Protein AF-A0A6S7JAY4-F1 (afdb_monomer)

Mean predicted aligned error: 12.78 Å

Structure (mmCIF, N/CA/C/O backbone):
data_AF-A0A6S7JAY4-F1
#
_entry.id   AF-A0A6S7JAY4-F1
#
loop_
_atom_site.group_PDB
_atom_site.id
_atom_site.type_symbol
_atom_site.label_atom_id
_atom_site.label_alt_id
_atom_site.label_comp_id
_atom_site.label_asym_id
_atom_site.label_entity_id
_atom_site.label_seq_id
_atom_site.pdbx_PDB_ins_code
_atom_site.Cartn_x
_atom_site.Cartn_y
_atom_site.Cartn_z
_atom_site.occupancy
_atom_site.B_iso_or_equiv
_atom_site.auth_seq_id
_atom_site.auth_comp_id
_atom_site.auth_asym_id
_atom_site.auth_atom_id
_atom_site.pdbx_PDB_model_num
ATOM 1 N N . MET A 1 1 ? -3.668 -7.800 -0.497 1.00 64.31 1 MET A N 1
ATOM 2 C CA . MET A 1 1 ? -3.493 -7.118 -1.807 1.00 64.31 1 MET A CA 1
ATOM 3 C C . MET A 1 1 ? -4.126 -7.987 -2.891 1.00 64.31 1 MET A C 1
ATOM 5 O O . MET A 1 1 ? -3.793 -9.166 -2.931 1.00 64.31 1 MET A O 1
ATOM 9 N N . THR A 1 2 ? -5.056 -7.467 -3.703 1.00 84.62 2 THR A N 1
ATOM 10 C CA . THR A 1 2 ? -5.791 -8.275 -4.702 1.00 84.62 2 THR A CA 1
ATOM 11 C C . THR A 1 2 ? -4.862 -8.791 -5.807 1.00 84.62 2 THR A C 1
ATOM 13 O O . THR A 1 2 ? -3.879 -8.128 -6.149 1.00 84.62 2 THR A O 1
ATOM 16 N N . GLY A 1 3 ? -5.165 -9.963 -6.380 1.00 91.81 3 GLY A N 1
ATOM 17 C CA . GLY A 1 3 ? -4.386 -10.536 -7.489 1.00 91.81 3 GLY A CA 1
ATOM 18 C C . GLY A 1 3 ? -4.290 -9.590 -8.690 1.00 91.81 3 GLY A C 1
ATOM 19 O O . GLY A 1 3 ? -3.215 -9.418 -9.262 1.00 91.81 3 GLY A O 1
ATOM 20 N N . HIS A 1 4 ? -5.378 -8.873 -8.980 1.00 93.38 4 HIS A N 1
ATOM 21 C CA . HIS A 1 4 ? -5.423 -7.860 -10.031 1.00 93.38 4 HIS A CA 1
ATOM 22 C C . HIS A 1 4 ? -4.452 -6.689 -9.787 1.00 93.38 4 HIS A C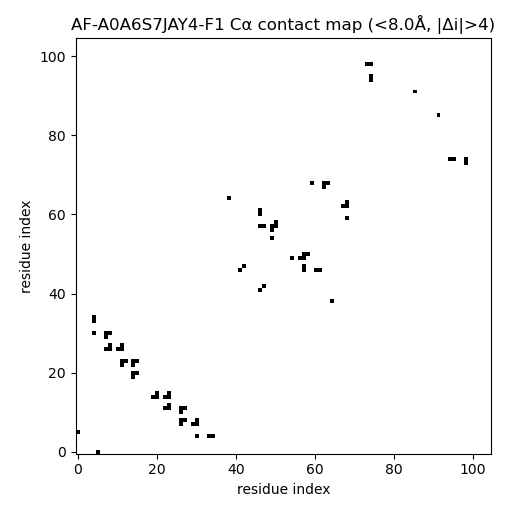 1
ATOM 24 O O . HIS A 1 4 ? -3.667 -6.346 -10.669 1.00 93.38 4 HIS A O 1
ATOM 30 N N . LEU A 1 5 ? -4.417 -6.116 -8.574 1.00 93.44 5 LEU A N 1
ATOM 31 C CA . LEU A 1 5 ? -3.479 -5.032 -8.259 1.00 93.44 5 LEU A CA 1
ATOM 32 C C . LEU A 1 5 ? -2.018 -5.501 -8.363 1.00 93.44 5 LEU A C 1
ATOM 34 O O . LEU A 1 5 ? -1.177 -4.773 -8.889 1.00 93.44 5 LEU A O 1
ATOM 38 N N . LYS A 1 6 ? -1.716 -6.727 -7.910 1.00 94.75 6 LYS A N 1
ATOM 39 C CA . LYS A 1 6 ? -0.377 -7.322 -8.063 1.00 94.75 6 LYS A CA 1
ATOM 40 C C . LYS A 1 6 ? 0.018 -7.435 -9.538 1.00 94.75 6 LYS A C 1
ATOM 42 O O . LYS A 1 6 ? 1.142 -7.089 -9.890 1.00 94.75 6 LYS A O 1
ATOM 47 N N . HIS A 1 7 ? -0.902 -7.879 -10.395 1.00 96.56 7 HIS A N 1
ATOM 48 C CA . HIS A 1 7 ? -0.678 -7.958 -11.837 1.00 96.56 7 HIS A CA 1
ATOM 49 C C . HIS A 1 7 ? -0.367 -6.580 -12.442 1.00 96.56 7 HIS A C 1
ATOM 51 O O . HIS A 1 7 ? 0.662 -6.419 -13.092 1.00 96.56 7 HIS A O 1
ATOM 57 N N . LEU A 1 8 ? -1.170 -5.554 -12.138 1.00 97.25 8 LEU A N 1
ATOM 58 C CA . LEU A 1 8 ? -0.930 -4.191 -12.627 1.00 97.25 8 LEU A CA 1
ATOM 59 C C . LEU A 1 8 ? 0.427 -3.622 -12.181 1.00 97.25 8 LEU A C 1
ATOM 61 O O . LEU A 1 8 ? 1.090 -2.923 -12.949 1.00 97.25 8 LEU A O 1
ATOM 65 N N . ILE A 1 9 ? 0.862 -3.926 -10.953 1.00 97.00 9 ILE A N 1
ATOM 66 C CA . ILE A 1 9 ? 2.187 -3.530 -10.458 1.00 97.00 9 ILE A CA 1
ATOM 67 C C . ILE A 1 9 ? 3.292 -4.197 -11.281 1.00 97.00 9 ILE A C 1
ATOM 69 O O . ILE A 1 9 ? 4.220 -3.498 -11.693 1.00 97.00 9 ILE A O 1
ATOM 73 N N . LYS A 1 10 ? 3.172 -5.503 -11.566 1.00 97.50 10 LYS A N 1
ATOM 74 C CA . LYS A 1 10 ? 4.122 -6.233 -12.419 1.00 97.50 10 LYS A CA 1
ATOM 75 C C . LYS A 1 10 ? 4.184 -5.634 -13.826 1.00 97.50 10 LYS A C 1
ATOM 77 O O . LYS A 1 10 ? 5.276 -5.367 -14.315 1.00 97.50 10 LYS A O 1
ATOM 82 N N . CYS A 1 11 ? 3.038 -5.342 -14.445 1.00 97.12 11 CYS A N 1
ATOM 83 C CA . CYS A 1 11 ? 2.979 -4.708 -15.767 1.00 97.12 11 CYS A CA 1
ATOM 84 C C . CYS A 1 11 ? 3.636 -3.322 -15.777 1.00 97.12 11 CYS A C 1
ATOM 86 O O . CYS A 1 11 ? 4.421 -3.019 -16.671 1.00 97.12 11 CYS A O 1
ATOM 88 N N . ARG A 1 12 ? 3.384 -2.497 -14.750 1.00 97.94 12 ARG A N 1
ATOM 89 C CA . ARG A 1 12 ? 4.044 -1.192 -14.593 1.00 97.94 12 ARG A CA 1
ATOM 90 C C . ARG A 1 12 ? 5.563 -1.336 -14.473 1.00 97.94 12 ARG A C 1
ATOM 92 O O . ARG A 1 12 ? 6.289 -0.568 -15.091 1.00 97.94 12 ARG A O 1
ATOM 99 N N . GLN A 1 13 ? 6.036 -2.285 -13.664 1.00 97.50 13 GLN A N 1
ATOM 100 C CA . GLN A 1 13 ? 7.468 -2.542 -13.484 1.00 97.50 13 GLN A CA 1
ATOM 101 C C . GLN A 1 13 ? 8.116 -3.039 -14.775 1.00 97.50 13 GLN A C 1
ATOM 103 O O . GLN A 1 13 ? 9.201 -2.583 -15.112 1.00 97.50 13 GLN A O 1
ATOM 108 N N . LYS A 1 14 ? 7.442 -3.922 -15.518 1.00 97.31 14 LYS A N 1
ATOM 1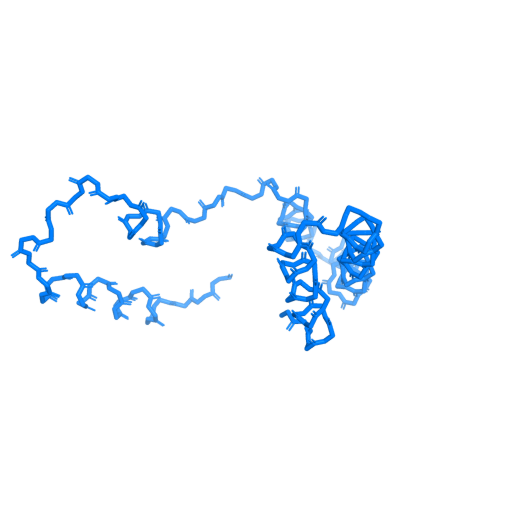09 C CA . LYS A 1 14 ? 7.896 -4.364 -16.838 1.00 97.31 14 LYS A CA 1
ATOM 110 C C . LYS A 1 14 ? 8.002 -3.191 -17.816 1.00 97.31 14 LYS A C 1
ATOM 112 O O . LYS A 1 14 ? 9.063 -2.994 -18.382 1.00 97.31 14 LYS A O 1
ATOM 117 N N . ALA A 1 15 ? 6.971 -2.351 -17.922 1.00 97.19 15 ALA A N 1
ATOM 118 C CA . ALA A 1 15 ? 7.001 -1.176 -18.797 1.00 97.19 15 ALA A CA 1
ATOM 119 C C . ALA A 1 15 ? 8.114 -0.172 -18.437 1.00 97.19 15 ALA A C 1
ATOM 121 O O . ALA A 1 15 ? 8.647 0.492 -19.320 1.00 97.19 15 ALA A O 1
ATOM 122 N N . LEU A 1 16 ? 8.468 -0.064 -17.149 1.00 96.00 16 LEU A N 1
ATOM 123 C CA . LEU A 1 16 ? 9.617 0.729 -16.708 1.00 96.00 16 LEU A CA 1
ATOM 124 C C . LEU A 1 16 ? 10.943 0.112 -17.175 1.00 96.00 16 LEU A C 1
ATOM 126 O O . LEU A 1 16 ? 11.786 0.832 -17.691 1.00 96.00 16 LEU A O 1
ATOM 130 N N . LYS A 1 17 ? 11.111 -1.208 -17.017 1.00 97.50 17 LYS A N 1
ATOM 131 C CA . LYS A 1 17 ? 12.312 -1.936 -17.466 1.00 97.50 17 LYS A CA 1
ATOM 132 C C . LYS A 1 17 ? 12.491 -1.881 -18.981 1.00 97.50 17 LYS A C 1
ATOM 134 O O . LYS A 1 17 ? 13.602 -1.695 -19.455 1.00 97.50 17 LYS A O 1
ATOM 139 N N . ASP A 1 18 ? 11.390 -1.988 -19.715 1.00 96.69 18 ASP A N 1
ATOM 140 C CA . ASP A 1 18 ? 11.368 -1.969 -21.177 1.00 96.69 18 ASP A CA 1
ATOM 141 C C . ASP A 1 18 ? 11.475 -0.529 -21.743 1.00 96.69 18 ASP A C 1
ATOM 143 O O . ASP A 1 18 ? 11.297 -0.329 -22.941 1.00 96.69 18 ASP A O 1
ATOM 147 N N . ASN A 1 19 ? 11.714 0.493 -20.900 1.00 95.38 19 ASN A N 1
ATOM 148 C CA . ASN A 1 19 ? 11.778 1.917 -21.269 1.00 95.38 19 ASN A CA 1
ATOM 149 C C . ASN A 1 19 ? 10.592 2.392 -22.134 1.00 95.38 19 ASN A C 1
ATOM 151 O O . ASN A 1 19 ? 10.740 3.200 -23.048 1.00 95.38 19 ASN A O 1
ATOM 155 N N . CYS A 1 20 ? 9.386 1.913 -21.814 1.00 97.00 20 CYS A N 1
ATOM 156 C CA . CYS A 1 20 ? 8.149 2.224 -22.531 1.00 97.00 20 CYS A CA 1
ATOM 157 C C . CYS A 1 20 ? 7.301 3.252 -21.749 1.00 97.00 20 CYS A C 1
ATOM 159 O O . CYS A 1 20 ? 6.411 2.871 -20.976 1.00 97.00 20 CYS A O 1
ATOM 161 N N . PRO A 1 21 ? 7.517 4.573 -21.923 1.00 95.12 21 PRO A N 1
ATOM 162 C CA . PRO A 1 21 ? 6.911 5.605 -21.076 1.00 95.12 21 PRO A CA 1
ATOM 163 C C . PRO A 1 21 ? 5.385 5.695 -21.201 1.00 95.12 21 PRO A C 1
ATOM 165 O O . PRO A 1 21 ? 4.700 5.993 -20.220 1.00 95.12 21 PRO A O 1
ATOM 168 N N . THR A 1 22 ? 4.825 5.427 -22.381 1.00 97.38 22 THR A N 1
ATOM 169 C CA . THR A 1 22 ? 3.371 5.425 -22.621 1.00 97.38 22 THR A CA 1
ATOM 170 C C . THR A 1 22 ? 2.682 4.315 -21.829 1.00 97.38 22 THR A C 1
ATOM 172 O O . THR A 1 22 ? 1.761 4.580 -21.050 1.00 97.38 22 THR A O 1
ATOM 175 N N . GLN A 1 23 ? 3.187 3.086 -21.943 1.00 96.56 23 GLN A N 1
ATOM 176 C CA . GLN A 1 23 ? 2.703 1.934 -21.182 1.00 96.56 23 GLN A CA 1
ATOM 177 C C . GLN A 1 23 ? 2.925 2.118 -19.680 1.00 96.56 23 GLN A C 1
ATOM 179 O O . GLN A 1 23 ? 2.035 1.822 -18.881 1.00 96.56 23 GLN A O 1
ATOM 184 N N . PHE A 1 24 ? 4.069 2.677 -19.276 1.00 97.62 24 PHE A N 1
ATOM 185 C CA . PHE A 1 24 ? 4.329 2.981 -17.874 1.00 97.62 24 PHE A CA 1
ATOM 186 C C . PHE A 1 24 ? 3.282 3.943 -17.302 1.00 97.62 24 PHE A C 1
ATOM 188 O O . PHE A 1 24 ? 2.693 3.654 -16.257 1.00 97.62 24 PHE A O 1
ATOM 195 N N . LYS A 1 25 ? 2.996 5.059 -17.990 1.00 97.94 25 LYS A N 1
ATOM 196 C CA . LYS A 1 25 ? 1.963 6.027 -17.576 1.00 97.94 25 LYS A CA 1
ATOM 197 C C . LYS A 1 25 ? 0.585 5.366 -17.487 1.00 97.94 25 LYS A C 1
ATOM 199 O O . LYS A 1 25 ? -0.125 5.573 -16.498 1.00 97.94 25 LYS A O 1
ATOM 204 N N . PHE A 1 26 ? 0.232 4.530 -18.465 1.00 97.94 26 PHE A N 1
ATOM 205 C CA . PHE A 1 26 ? -1.019 3.772 -18.470 1.00 97.9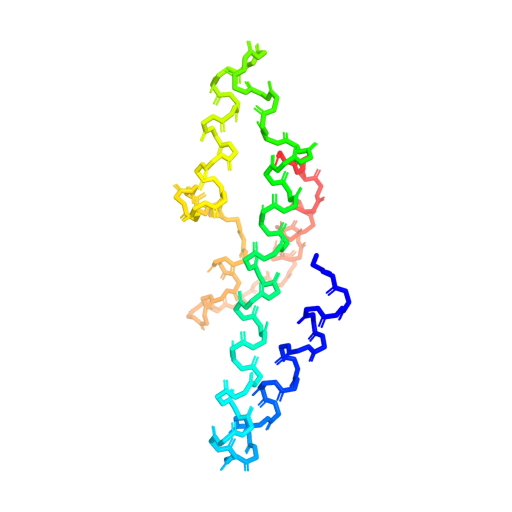4 26 PHE A CA 1
ATOM 206 C C . PHE A 1 26 ? -1.145 2.869 -17.234 1.00 97.94 26 PHE A C 1
ATOM 208 O O . PHE A 1 26 ? -2.082 3.027 -16.444 1.00 97.94 26 PHE A O 1
ATOM 215 N N . TYR A 1 27 ? -0.172 1.983 -17.001 1.00 97.94 27 TYR A N 1
ATOM 216 C CA . TYR A 1 27 ? -0.209 1.056 -15.869 1.00 97.94 27 TYR A CA 1
ATOM 217 C C . TYR A 1 27 ? -0.075 1.770 -14.521 1.00 97.94 27 TYR A C 1
ATOM 219 O O . TYR A 1 27 ? -0.737 1.385 -13.560 1.00 97.94 27 TYR A O 1
ATOM 227 N N . ARG A 1 28 ? 0.701 2.857 -14.427 1.00 97.88 28 ARG A N 1
ATOM 228 C CA . ARG A 1 28 ? 0.760 3.710 -13.226 1.00 97.88 28 ARG A CA 1
ATOM 229 C C . ARG A 1 28 ? -0.616 4.263 -12.871 1.00 97.88 28 ARG A C 1
ATOM 231 O O . ARG A 1 28 ? -0.996 4.250 -11.700 1.00 97.88 28 ARG A O 1
ATOM 238 N N . ASN A 1 29 ? -1.374 4.732 -13.860 1.00 98.06 29 ASN A N 1
ATOM 239 C CA . ASN A 1 29 ? -2.718 5.255 -13.633 1.00 98.06 29 ASN A CA 1
ATOM 240 C C . ASN A 1 29 ? -3.709 4.147 -13.255 1.00 98.06 29 ASN A C 1
ATOM 242 O O . ASN A 1 29 ? -4.495 4.349 -12.330 1.00 98.06 29 ASN A O 1
ATOM 246 N N . GLN A 1 30 ? -3.623 2.968 -13.883 1.00 97.44 30 GLN A N 1
ATOM 247 C CA . GLN A 1 30 ? -4.419 1.800 -13.485 1.00 97.44 30 GLN A CA 1
ATOM 248 C C . GLN A 1 30 ? -4.141 1.384 -12.035 1.00 97.44 30 GLN A C 1
ATOM 250 O O . GLN A 1 30 ? -5.070 1.265 -11.241 1.00 97.44 30 GLN A O 1
ATOM 255 N N . VAL A 1 31 ? -2.865 1.256 -11.651 1.00 97.31 31 VAL A N 1
ATOM 256 C CA . VAL A 1 31 ? -2.460 0.952 -10.268 1.00 97.31 31 VAL A CA 1
ATOM 257 C C . VAL A 1 31 ? -3.050 1.969 -9.292 1.00 97.31 31 VAL A C 1
ATOM 259 O O . VAL A 1 31 ? -3.585 1.590 -8.253 1.00 97.31 31 VAL A O 1
ATOM 262 N N . ASN A 1 32 ? -2.985 3.263 -9.610 1.00 96.12 32 ASN A N 1
ATOM 263 C CA . ASN A 1 32 ? -3.529 4.300 -8.737 1.00 96.12 32 ASN A CA 1
ATOM 264 C C . ASN A 1 32 ? -5.052 4.220 -8.596 1.00 96.12 32 ASN A C 1
ATOM 266 O O . ASN A 1 32 ? -5.557 4.379 -7.484 1.00 96.12 32 ASN A O 1
ATOM 270 N N . AR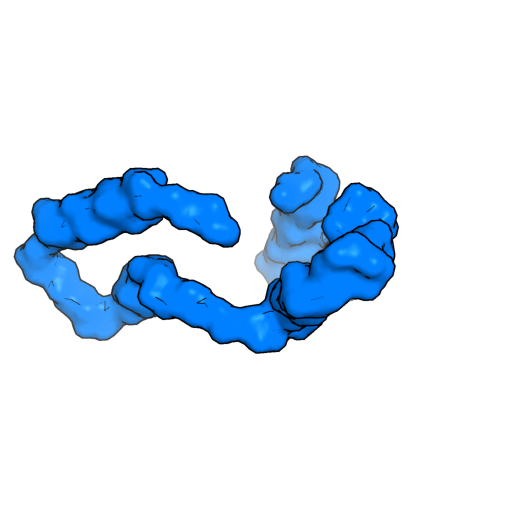G A 1 33 ? -5.775 3.959 -9.691 1.00 96.69 33 ARG A N 1
ATOM 271 C CA . ARG A 1 33 ? -7.230 3.759 -9.659 1.00 96.69 33 ARG A CA 1
ATOM 272 C C . ARG A 1 33 ? -7.604 2.560 -8.800 1.00 96.69 33 ARG A C 1
ATOM 274 O O . ARG A 1 33 ? -8.400 2.709 -7.879 1.00 96.69 33 ARG A O 1
ATOM 281 N N . GLU A 1 34 ? -6.963 1.417 -9.020 1.00 95.69 34 GLU A N 1
ATOM 282 C CA . GLU A 1 34 ? -7.241 0.204 -8.251 1.00 95.69 34 GLU A CA 1
ATOM 283 C C . GLU A 1 34 ? -6.878 0.358 -6.771 1.00 95.69 34 GLU A C 1
ATOM 285 O O . GLU A 1 34 ? -7.638 -0.058 -5.898 1.00 95.69 34 GLU A O 1
ATOM 290 N N . ARG A 1 35 ? -5.777 1.049 -6.446 1.00 94.31 35 ARG A N 1
ATOM 291 C CA . ARG A 1 35 ? -5.452 1.395 -5.052 1.00 94.31 35 ARG A CA 1
ATOM 292 C C . ARG A 1 35 ? -6.546 2.240 -4.404 1.00 94.31 35 ARG A C 1
ATOM 294 O O . ARG A 1 35 ? -6.935 1.942 -3.277 1.00 94.31 35 ARG A O 1
ATOM 301 N N . LYS A 1 36 ? -7.034 3.281 -5.089 1.00 93.69 36 LYS A N 1
ATOM 302 C CA . LYS A 1 36 ? -8.128 4.128 -4.586 1.00 93.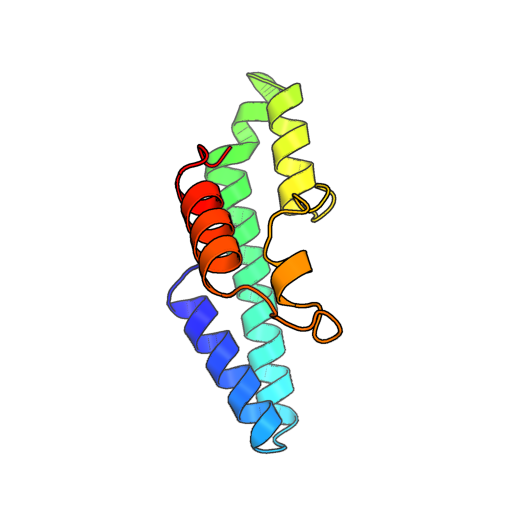69 36 LYS A CA 1
ATOM 303 C C . LYS A 1 36 ? -9.410 3.317 -4.394 1.00 93.69 36 LYS A C 1
ATOM 305 O O . LYS A 1 36 ? -10.011 3.397 -3.329 1.00 93.69 36 LYS A O 1
ATOM 310 N N . ARG A 1 37 ? -9.768 2.480 -5.372 1.00 94.56 37 ARG A N 1
ATOM 311 C CA . ARG A 1 37 ? -10.935 1.592 -5.319 1.00 94.56 37 ARG A CA 1
ATOM 312 C C . ARG A 1 37 ? -10.877 0.631 -4.131 1.00 94.56 37 ARG A C 1
ATOM 314 O O . ARG A 1 37 ? -11.842 0.518 -3.386 1.00 94.56 37 ARG A O 1
ATOM 321 N N . ILE A 1 38 ? -9.745 -0.044 -3.928 1.00 92.38 38 ILE A N 1
ATOM 322 C CA . ILE A 1 38 ? -9.563 -0.986 -2.813 1.00 92.38 38 ILE A CA 1
ATOM 323 C C . ILE A 1 38 ? -9.650 -0.260 -1.468 1.00 92.38 38 ILE A C 1
ATOM 325 O O . ILE A 1 38 ? -10.311 -0.758 -0.558 1.00 92.38 38 ILE A O 1
ATOM 329 N N . LYS A 1 39 ? -9.024 0.920 -1.342 1.00 91.44 39 LYS A N 1
ATOM 330 C CA . LYS A 1 39 ? -9.133 1.741 -0.126 1.00 91.44 39 LYS A CA 1
ATOM 331 C C . LYS A 1 39 ? -10.580 2.148 0.157 1.00 91.44 39 LYS A C 1
ATOM 333 O O . LYS A 1 39 ? -11.014 2.005 1.293 1.00 91.44 39 LYS A O 1
ATOM 338 N N . ALA A 1 40 ? -11.318 2.602 -0.858 1.00 92.62 40 ALA A N 1
ATOM 339 C CA . ALA A 1 40 ? -12.728 2.968 -0.719 1.00 92.62 40 ALA A CA 1
ATOM 340 C C . ALA A 1 40 ? -13.573 1.774 -0.254 1.00 92.62 40 ALA A C 1
ATOM 342 O O . ALA A 1 40 ? -14.261 1.870 0.757 1.00 92.62 40 ALA A O 1
ATOM 343 N N . LYS A 1 41 ? -13.413 0.610 -0.89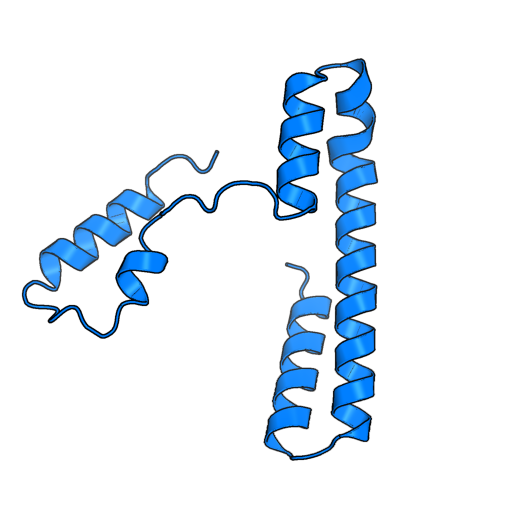8 1.00 93.44 41 LYS A N 1
ATOM 344 C CA . LYS A 1 41 ? -14.118 -0.621 -0.512 1.00 93.44 41 LYS A CA 1
ATOM 345 C C . LYS A 1 41 ? -13.817 -1.046 0.929 1.00 93.44 41 LYS A C 1
ATOM 347 O O . LYS A 1 41 ? -14.717 -1.474 1.648 1.00 93.44 41 LYS A O 1
ATOM 352 N N . TYR A 1 42 ? -12.558 -0.957 1.366 1.00 91.06 42 TYR A N 1
ATOM 353 C CA . TYR A 1 42 ? -12.200 -1.252 2.758 1.00 91.06 42 TYR A CA 1
ATOM 354 C C . TYR A 1 42 ? -12.858 -0.262 3.720 1.00 91.06 42 TYR A C 1
ATOM 356 O O . TYR A 1 42 ? -13.444 -0.677 4.715 1.00 91.06 42 TYR A O 1
ATOM 364 N N . TYR A 1 43 ? -12.809 1.034 3.404 1.00 92.62 43 TYR A N 1
ATOM 365 C CA . TYR A 1 43 ? -13.442 2.052 4.231 1.00 92.62 43 TYR A CA 1
ATOM 366 C C . TYR A 1 43 ? -14.946 1.793 4.383 1.00 92.62 43 TYR A C 1
ATOM 368 O O . TYR A 1 43 ? -15.440 1.724 5.503 1.00 92.62 43 TYR A O 1
ATOM 376 N N . GLU A 1 44 ? -15.653 1.573 3.275 1.00 93.12 44 GLU A N 1
ATOM 377 C CA . GLU A 1 44 ? -17.095 1.303 3.265 1.00 93.12 44 GLU A CA 1
ATOM 378 C C . GLU A 1 44 ? -17.475 0.052 4.058 1.00 93.12 44 GLU A C 1
ATOM 380 O O . GLU A 1 44 ? -18.458 0.081 4.784 1.00 93.12 44 GLU A O 1
ATOM 385 N N . SER A 1 45 ? -16.696 -1.028 3.943 1.00 91.06 45 SER A N 1
ATOM 386 C CA . SER A 1 45 ? -17.038 -2.325 4.549 1.00 91.06 45 SER A CA 1
ATOM 387 C C . SER A 1 45 ? -16.538 -2.532 5.979 1.00 91.06 45 SER A C 1
ATOM 389 O O . SER A 1 45 ? -17.061 -3.401 6.674 1.00 91.06 45 SER A O 1
ATOM 391 N N . LYS A 1 46 ? -15.486 -1.822 6.407 1.00 87.44 46 LYS A N 1
ATOM 392 C CA . LYS A 1 46 ? -14.805 -2.077 7.692 1.00 87.44 46 LYS A CA 1
ATOM 393 C C . LYS A 1 46 ? -14.650 -0.853 8.582 1.00 87.44 46 LYS A C 1
ATOM 395 O O . LYS A 1 46 ? -14.493 -1.023 9.786 1.00 87.44 46 LYS A O 1
ATOM 400 N N . VAL A 1 47 ? -14.663 0.356 8.022 1.00 89.56 47 VAL A N 1
ATOM 401 C CA . VAL A 1 47 ? -14.349 1.579 8.779 1.00 89.56 47 VAL A CA 1
ATOM 402 C C . VAL A 1 47 ? -15.576 2.459 8.971 1.00 89.56 47 VAL A C 1
ATOM 404 O O . VAL A 1 47 ? -15.738 3.015 10.049 1.00 89.56 47 VAL A O 1
ATOM 407 N N . LYS A 1 48 ? -16.465 2.570 7.979 1.00 90.75 48 LYS A N 1
ATOM 408 C CA . LYS A 1 48 ? -17.606 3.499 7.987 1.00 90.75 48 LYS A CA 1
ATOM 409 C C . LYS A 1 48 ? -18.445 3.406 9.267 1.00 90.75 48 LYS A C 1
ATOM 411 O O . LYS A 1 48 ? -18.694 4.432 9.897 1.00 90.75 48 LYS A O 1
ATOM 416 N N . ASP A 1 49 ? -18.802 2.194 9.677 1.00 90.56 49 ASP A N 1
ATOM 417 C CA . ASP A 1 49 ? -19.707 1.969 10.811 1.00 90.56 49 ASP A CA 1
ATOM 418 C C . ASP A 1 49 ? -19.020 2.167 12.173 1.00 90.56 49 ASP A C 1
ATOM 420 O O . ASP A 1 49 ? -19.666 2.533 13.157 1.00 90.56 49 ASP A O 1
ATOM 424 N N . LEU A 1 50 ? -17.685 2.041 12.228 1.00 90.75 50 LEU A N 1
ATOM 425 C CA . LEU A 1 50 ? -16.906 2.294 13.447 1.00 90.75 50 LEU A CA 1
ATOM 426 C C . LEU A 1 50 ? -17.041 3.738 13.928 1.00 90.75 50 LEU A C 1
ATOM 428 O O . LEU A 1 50 ? -16.822 4.002 15.105 1.00 90.75 50 LEU A O 1
ATOM 432 N N . LYS A 1 51 ? -17.402 4.676 13.043 1.00 87.81 51 LYS A N 1
ATOM 433 C CA . LYS A 1 51 ? -17.560 6.087 13.405 1.00 87.81 51 LYS A CA 1
ATOM 434 C C . LYS A 1 51 ? -18.579 6.282 14.530 1.00 87.81 51 LYS A C 1
ATOM 436 O O . LYS A 1 51 ? -18.363 7.133 15.386 1.00 87.81 51 LYS A O 1
ATOM 441 N N . ASN A 1 52 ? -19.655 5.497 14.521 1.00 87.44 52 ASN A N 1
ATOM 442 C CA . ASN A 1 52 ? -20.752 5.626 15.479 1.00 87.44 52 ASN A CA 1
ATOM 443 C C . ASN A 1 52 ? -20.615 4.651 16.657 1.00 87.44 52 ASN A C 1
ATOM 445 O O . ASN A 1 52 ? -21.095 4.947 17.743 1.00 87.44 52 ASN A O 1
ATOM 449 N N . ILE A 1 53 ? -19.959 3.504 16.445 1.00 90.81 53 ILE A N 1
ATOM 450 C CA . ILE A 1 53 ? -19.813 2.451 17.460 1.00 90.81 53 ILE A CA 1
ATOM 451 C C . ILE A 1 53 ? -18.565 2.681 18.323 1.00 90.81 53 ILE A C 1
ATOM 453 O O . ILE A 1 53 ? -18.629 2.622 19.545 1.00 90.81 53 ILE A O 1
ATOM 457 N N . GLU A 1 54 ? -17.416 2.951 17.696 1.00 91.88 54 GLU A N 1
ATOM 458 C CA . GLU A 1 54 ? -16.123 3.049 18.380 1.00 91.88 54 GLU A CA 1
ATOM 459 C C . GLU A 1 54 ? -15.222 4.127 17.731 1.00 91.88 54 GLU A C 1
ATOM 461 O O . GLU A 1 54 ? -14.292 3.819 16.970 1.00 91.88 54 GLU A O 1
ATOM 466 N N . PRO A 1 55 ? -15.445 5.421 18.044 1.00 90.12 55 PRO A N 1
ATOM 467 C CA . PRO A 1 55 ? -14.787 6.543 17.364 1.00 90.12 55 PRO A CA 1
ATOM 468 C C . PRO A 1 55 ? -13.252 6.530 17.447 1.00 90.12 55 PRO A C 1
ATOM 470 O O . PRO A 1 55 ? -12.563 6.931 16.505 1.00 90.12 55 PRO A O 1
ATOM 473 N N . LYS A 1 56 ? -12.689 6.034 18.561 1.00 90.31 56 LYS A N 1
ATOM 474 C CA . LYS A 1 56 ? -11.232 5.888 18.734 1.00 90.31 56 LYS A CA 1
ATOM 475 C C . LYS A 1 56 ? -10.643 4.907 17.717 1.00 90.31 56 LYS A C 1
ATOM 477 O O . LYS A 1 56 ? -9.616 5.198 17.098 1.00 90.31 56 LYS A O 1
ATOM 482 N N . LYS A 1 57 ? -11.301 3.762 17.518 1.00 89.62 57 LYS A N 1
ATOM 483 C CA . LYS A 1 57 ? -10.880 2.737 16.559 1.00 89.62 57 LYS A CA 1
ATOM 484 C C . LYS A 1 57 ? -11.098 3.198 15.123 1.00 89.62 57 LYS A C 1
ATOM 486 O O . LYS A 1 57 ? -10.195 3.036 14.306 1.00 89.62 57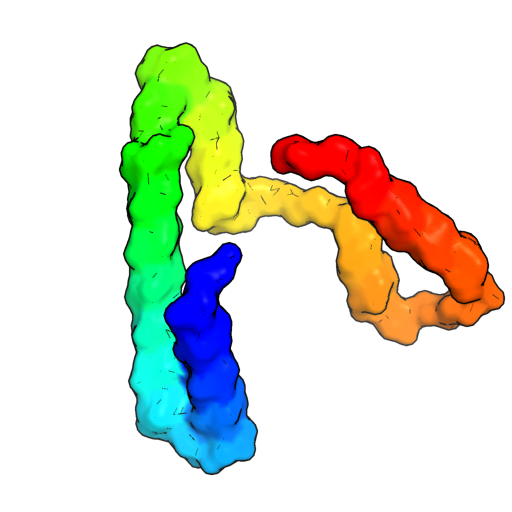 LYS A O 1
ATOM 491 N N . TRP A 1 58 ? -12.216 3.874 14.848 1.00 92.69 58 TRP A N 1
ATOM 492 C CA . TRP A 1 58 ? -12.456 4.548 13.569 1.00 92.69 58 TRP A CA 1
ATOM 493 C C . TRP A 1 58 ? -11.300 5.478 13.182 1.00 92.69 58 TRP A C 1
ATOM 495 O O . TRP A 1 58 ? -10.733 5.347 12.097 1.00 92.69 58 TRP A O 1
ATOM 505 N N . TRP A 1 59 ? -10.884 6.370 14.088 1.00 91.00 59 TRP A N 1
ATOM 506 C CA . TRP A 1 59 ? -9.781 7.293 13.816 1.00 91.00 59 TRP A CA 1
ATOM 507 C C . TRP A 1 59 ? -8.440 6.575 13.615 1.00 91.00 59 TRP A C 1
ATOM 509 O O . TRP A 1 59 ? -7.644 6.961 12.757 1.00 91.00 59 TRP A O 1
ATOM 519 N N . SER A 1 60 ? -8.185 5.504 14.372 1.00 89.38 60 SER A N 1
ATOM 520 C CA . SER A 1 60 ? -6.995 4.664 14.189 1.00 89.38 60 SER A CA 1
ATOM 521 C C . SER A 1 60 ? -6.938 4.042 12.786 1.00 89.38 60 SER A C 1
ATOM 523 O O . SER A 1 60 ? -5.921 4.157 12.099 1.00 89.38 60 SER A O 1
ATOM 525 N N . GLU A 1 61 ? -8.046 3.464 12.317 1.00 88.88 61 GLU A N 1
ATOM 526 C CA . GLU A 1 61 ? -8.152 2.869 10.980 1.00 88.88 61 GLU A CA 1
ATOM 527 C C . GLU A 1 61 ? -8.049 3.919 9.860 1.00 88.88 61 GLU A C 1
ATOM 529 O O . GLU A 1 61 ? -7.358 3.701 8.862 1.00 88.88 61 GLU A O 1
ATOM 534 N N . CYS A 1 62 ? -8.633 5.108 10.046 1.00 87.00 62 CYS A N 1
ATOM 535 C CA . CYS A 1 62 ? -8.447 6.240 9.133 1.00 87.00 62 CYS A CA 1
ATOM 536 C C . CYS A 1 62 ? -6.967 6.644 9.013 1.00 87.00 62 CYS A C 1
ATOM 538 O O . CYS A 1 62 ? -6.462 6.819 7.901 1.00 87.00 62 CYS A O 1
ATOM 540 N N . LYS A 1 63 ? -6.232 6.720 10.133 1.00 89.69 63 LYS A N 1
ATOM 541 C CA . LYS A 1 63 ? -4.786 7.003 10.110 1.00 89.69 63 LYS A CA 1
ATOM 542 C C . LYS A 1 63 ? -4.004 5.933 9.347 1.00 89.69 63 LYS A C 1
ATOM 544 O O . LYS A 1 63 ? -3.135 6.290 8.550 1.00 89.69 63 LYS A O 1
ATOM 549 N N . LYS A 1 64 ? -4.323 4.646 9.534 1.00 85.94 64 LYS A N 1
ATOM 550 C CA . LYS A 1 64 ? -3.716 3.546 8.759 1.00 85.94 64 LYS A CA 1
ATOM 551 C C . LYS A 1 64 ? -3.970 3.723 7.255 1.00 85.94 64 LYS A C 1
ATOM 553 O O . LYS A 1 64 ? -3.036 3.658 6.457 1.00 85.94 64 LYS A O 1
ATOM 558 N N . LEU A 1 65 ? -5.206 4.031 6.850 1.00 85.19 65 LEU A N 1
ATOM 559 C CA . LEU A 1 65 ? -5.569 4.227 5.439 1.00 85.19 65 LEU A CA 1
ATOM 560 C C . LEU A 1 65 ? -4.857 5.410 4.774 1.00 85.19 65 LEU A C 1
ATOM 562 O O . LEU A 1 65 ? -4.487 5.327 3.592 1.00 85.19 65 LEU A O 1
ATOM 566 N N . CYS A 1 66 ? -4.654 6.495 5.517 1.00 84.94 66 CYS A N 1
ATOM 567 C CA . CYS A 1 66 ? -3.952 7.687 5.048 1.00 84.94 66 CYS A CA 1
ATOM 568 C C . CYS A 1 66 ? -2.422 7.549 5.099 1.00 84.94 66 CYS A C 1
ATOM 570 O O . CYS A 1 66 ? -1.729 8.443 4.628 1.00 84.94 66 CYS A O 1
ATOM 572 N N . GLY A 1 67 ? -1.884 6.437 5.618 1.00 81.19 67 GLY A N 1
ATOM 573 C CA . GLY A 1 67 ? -0.439 6.265 5.803 1.00 81.19 67 GLY A CA 1
ATOM 574 C C . GLY A 1 67 ? 0.133 7.137 6.924 1.00 81.19 67 GLY A C 1
ATOM 575 O O . GLY A 1 67 ? 1.331 7.378 6.959 1.00 81.19 67 GLY A O 1
ATOM 576 N N . MET A 1 68 ? -0.724 7.615 7.828 1.00 80.75 68 MET A N 1
ATOM 577 C CA . MET A 1 68 ? -0.354 8.405 9.006 1.00 80.75 68 MET A CA 1
ATOM 578 C C . MET A 1 68 ? -0.119 7.526 10.240 1.00 80.75 68 MET A C 1
ATOM 580 O O . MET A 1 68 ? 0.229 8.029 11.308 1.00 80.75 68 MET A O 1
ATOM 584 N N . SER A 1 69 ? -0.349 6.212 10.140 1.00 77.94 69 SER A N 1
ATOM 585 C CA . SER A 1 69 ? 0.095 5.295 11.185 1.00 77.94 69 SER A CA 1
ATOM 586 C C . SER A 1 69 ? 1.615 5.256 11.174 1.00 77.94 69 SER A C 1
ATOM 588 O O . SER A 1 69 ? 2.209 5.039 10.116 1.00 77.94 69 SER A O 1
ATOM 590 N N . LYS A 1 70 ? 2.236 5.419 12.346 1.00 68.69 70 LYS A N 1
ATOM 591 C CA . LYS A 1 70 ? 3.669 5.162 12.488 1.00 68.69 70 LYS A CA 1
ATOM 592 C C . LYS A 1 70 ? 3.943 3.756 11.943 1.00 68.69 70 LYS A C 1
ATOM 594 O O . LYS A 1 70 ? 3.191 2.844 12.310 1.00 68.69 70 LYS A O 1
ATOM 599 N N . PRO A 1 71 ? 4.932 3.571 11.050 1.00 56.19 71 PRO A N 1
ATOM 600 C CA . PRO A 1 71 ? 5.358 2.229 10.708 1.00 56.19 71 PRO A CA 1
ATOM 601 C C . PRO A 1 71 ? 5.693 1.545 12.028 1.00 56.19 71 PRO A C 1
ATOM 603 O O . PRO A 1 71 ? 6.376 2.122 12.876 1.00 56.19 71 PRO A O 1
ATOM 606 N N . ASN A 1 72 ? 5.137 0.355 12.236 1.00 56.59 72 ASN A N 1
ATOM 607 C CA . ASN A 1 72 ? 5.667 -0.505 13.275 1.00 56.59 72 ASN A CA 1
ATOM 608 C C . ASN A 1 72 ? 7.129 -0.702 12.860 1.00 56.59 72 ASN A C 1
ATOM 610 O O . ASN A 1 72 ? 7.363 -1.169 11.742 1.00 56.59 72 ASN A O 1
ATOM 614 N N . ILE A 1 73 ? 8.079 -0.183 13.646 1.00 53.34 73 ILE A N 1
ATOM 615 C CA . ILE A 1 73 ? 9.521 -0.314 13.398 1.00 53.34 73 ILE A CA 1
ATOM 616 C C . ILE A 1 73 ? 9.818 -1.788 13.654 1.00 53.34 73 ILE A C 1
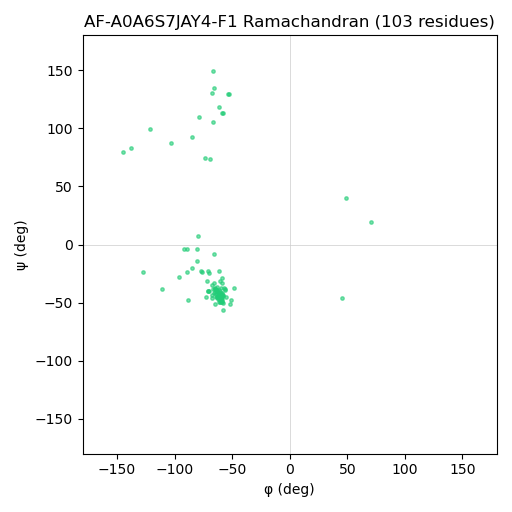ATOM 618 O O . ILE A 1 73 ? 10.240 -2.196 14.725 1.00 53.34 73 ILE A O 1
ATOM 622 N N . ASN A 1 74 ? 9.393 -2.608 12.709 1.00 57.69 74 ASN A N 1
ATOM 623 C CA . ASN A 1 74 ? 9.217 -4.029 12.853 1.00 57.69 74 ASN A CA 1
ATOM 624 C C . ASN A 1 74 ? 10.120 -4.612 11.791 1.00 57.69 74 ASN A C 1
ATOM 626 O O . ASN A 1 74 ? 9.764 -4.532 10.620 1.00 57.69 74 ASN A O 1
ATOM 630 N N . ILE A 1 75 ? 11.304 -5.045 12.232 1.00 57.12 75 ILE A N 1
ATOM 631 C CA . ILE A 1 75 ? 12.296 -5.962 11.640 1.00 57.12 75 ILE A CA 1
ATOM 632 C C . ILE A 1 75 ? 12.637 -5.768 10.153 1.00 57.12 75 ILE A C 1
ATOM 634 O O . ILE A 1 75 ? 13.806 -5.675 9.817 1.00 57.12 75 ILE A O 1
ATOM 638 N N . ALA A 1 76 ? 11.668 -5.600 9.260 1.00 53.66 76 ALA A N 1
ATOM 639 C CA . ALA A 1 76 ? 11.821 -5.162 7.878 1.00 53.66 76 ALA A CA 1
ATOM 640 C C . ALA A 1 76 ? 12.700 -3.909 7.707 1.00 53.66 76 ALA A C 1
ATOM 642 O O . ALA A 1 76 ? 13.465 -3.853 6.754 1.00 53.66 76 ALA A O 1
ATOM 643 N N . SER A 1 77 ? 12.636 -2.919 8.606 1.00 57.44 77 SER A N 1
ATOM 644 C CA . SER A 1 77 ? 13.547 -1.760 8.548 1.00 57.44 77 SER A CA 1
ATOM 645 C C . SER A 1 77 ? 14.985 -2.113 8.937 1.00 57.44 77 SER A C 1
ATOM 647 O O . SER A 1 77 ? 15.907 -1.518 8.402 1.00 57.44 77 SER A O 1
ATOM 649 N N . LYS A 1 78 ? 15.159 -3.089 9.837 1.00 58.47 78 LYS A N 1
ATOM 650 C CA . LYS A 1 78 ? 16.450 -3.666 10.249 1.00 58.47 78 LYS A CA 1
ATOM 651 C C . LYS A 1 78 ? 17.045 -4.525 9.117 1.00 58.47 78 LYS A C 1
ATOM 653 O O . LYS A 1 78 ? 18.223 -4.435 8.829 1.00 58.47 78 LYS A O 1
ATOM 658 N N . LEU A 1 79 ? 16.203 -5.290 8.415 1.00 57.94 79 LEU A N 1
ATOM 659 C CA . LEU A 1 79 ? 16.569 -6.143 7.273 1.00 57.94 79 LEU A CA 1
ATOM 660 C C . LEU A 1 79 ? 16.936 -5.368 5.999 1.00 57.94 79 LEU A C 1
ATOM 662 O O . LEU A 1 79 ? 17.582 -5.924 5.118 1.00 57.94 79 LEU A O 1
ATOM 666 N N . LEU A 1 80 ? 16.470 -4.125 5.865 1.00 57.94 80 LEU A N 1
ATOM 667 C CA . LEU A 1 80 ? 16.771 -3.248 4.728 1.00 57.94 80 LEU A CA 1
ATOM 668 C C . LEU A 1 80 ? 18.037 -2.405 4.947 1.00 57.94 80 LEU A C 1
ATOM 670 O O . LEU A 1 80 ? 18.424 -1.662 4.047 1.00 57.94 80 LEU A O 1
ATOM 674 N N . ASP A 1 81 ? 18.652 -2.491 6.127 1.00 61.06 81 ASP A N 1
ATOM 675 C CA . ASP A 1 81 ? 19.896 -1.800 6.439 1.00 61.06 81 ASP A CA 1
ATOM 676 C C . ASP A 1 81 ? 21.091 -2.641 5.961 1.00 61.06 81 ASP A C 1
ATOM 678 O O . ASP A 1 81 ? 21.588 -3.519 6.661 1.00 61.06 81 ASP A O 1
ATOM 682 N N . GLU A 1 82 ? 21.542 -2.382 4.731 1.00 57.66 82 GLU A N 1
ATOM 683 C CA . GLU A 1 82 ? 22.691 -3.057 4.102 1.00 57.66 82 GLU A CA 1
ATOM 684 C C . GLU A 1 82 ? 24.030 -2.759 4.805 1.00 57.66 82 GLU A C 1
ATOM 686 O O . GLU A 1 82 ? 25.042 -3.379 4.481 1.00 57.66 82 GLU A O 1
ATOM 691 N N . SER A 1 83 ? 24.053 -1.825 5.767 1.00 58.69 83 SER A N 1
ATOM 692 C CA . SER A 1 83 ? 25.245 -1.506 6.559 1.00 58.69 83 SER A CA 1
ATOM 693 C C . SER A 1 83 ? 25.498 -2.485 7.710 1.00 58.69 83 SER A C 1
ATOM 695 O O . SER A 1 83 ? 26.600 -2.508 8.259 1.00 58.69 83 SER A O 1
ATOM 697 N N . GLN A 1 84 ? 24.512 -3.317 8.068 1.00 56.91 84 GLN A N 1
ATOM 698 C CA . GLN A 1 84 ? 24.683 -4.339 9.096 1.00 56.91 84 GLN A CA 1
ATOM 699 C C . GLN A 1 84 ? 25.427 -5.548 8.532 1.00 56.91 84 GLN A C 1
ATOM 701 O O . GLN A 1 84 ? 24.894 -6.343 7.756 1.00 56.91 84 GLN A O 1
ATOM 706 N N . THR A 1 85 ? 26.671 -5.722 8.972 1.00 58.28 85 THR A N 1
ATOM 707 C CA . THR A 1 85 ? 27.375 -6.995 8.859 1.00 58.28 85 THR A CA 1
ATOM 708 C C . THR A 1 85 ? 26.555 -8.062 9.580 1.00 58.28 85 THR A C 1
ATOM 710 O O . THR A 1 85 ? 26.372 -8.026 10.795 1.00 58.28 85 THR A O 1
ATOM 713 N N . ILE A 1 86 ? 26.011 -9.014 8.816 1.00 61.06 86 ILE A N 1
ATOM 714 C CA . ILE A 1 86 ? 25.276 -10.166 9.352 1.00 61.06 86 ILE A CA 1
ATOM 715 C C . ILE A 1 86 ? 26.305 -11.124 9.966 1.00 61.06 86 ILE A C 1
ATOM 717 O O . ILE A 1 86 ? 26.660 -12.142 9.371 1.00 61.06 86 ILE A O 1
ATOM 721 N N . GLU A 1 87 ? 26.831 -10.763 11.133 1.00 60.25 87 GLU A N 1
ATOM 722 C CA . GLU A 1 87 ? 27.781 -11.587 11.887 1.00 60.25 87 GLU A CA 1
ATOM 723 C C . GLU A 1 87 ? 27.104 -12.830 12.474 1.00 60.25 87 GLU A C 1
ATOM 725 O O . GLU A 1 87 ? 27.758 -13.855 12.639 1.00 60.25 87 GLU A O 1
ATOM 730 N N . ASP A 1 88 ? 25.782 -12.793 12.697 1.00 67.56 88 ASP A N 1
ATOM 731 C CA . ASP A 1 88 ? 25.082 -13.873 13.390 1.00 67.56 88 ASP A CA 1
ATOM 732 C C . ASP A 1 88 ? 23.731 -14.243 12.751 1.00 67.56 88 ASP A C 1
ATOM 734 O O . ASP A 1 88 ? 22.642 -13.799 13.134 1.00 67.56 88 ASP A O 1
ATOM 738 N N . LYS A 1 89 ? 23.812 -15.091 11.718 1.00 67.19 89 LYS A N 1
ATOM 739 C CA . LYS A 1 89 ? 22.661 -15.572 10.932 1.00 67.19 89 LYS A CA 1
ATOM 740 C C . LYS A 1 89 ? 21.616 -16.304 11.782 1.00 67.19 89 LYS A C 1
ATOM 742 O O . LYS A 1 89 ? 20.438 -16.293 11.428 1.00 67.19 89 LYS A O 1
ATOM 747 N N . VAL A 1 90 ? 22.034 -16.942 12.879 1.00 72.62 90 VAL A N 1
ATOM 748 C CA . VAL A 1 90 ? 21.144 -17.703 13.770 1.00 72.62 90 VAL A CA 1
ATOM 749 C C . VAL A 1 90 ? 20.272 -16.751 14.582 1.00 72.62 90 VAL A C 1
ATOM 751 O O . VAL A 1 90 ? 19.054 -16.924 14.639 1.00 72.62 90 VAL A O 1
ATOM 754 N N . ASN A 1 91 ? 20.870 -15.698 15.136 1.00 70.50 91 ASN A N 1
ATOM 755 C CA . ASN A 1 91 ? 20.135 -14.675 15.873 1.00 70.50 91 ASN A CA 1
ATOM 756 C C . ASN A 1 91 ? 19.161 -13.906 14.974 1.00 70.50 91 ASN A C 1
ATOM 758 O O . ASN A 1 91 ? 18.016 -13.684 15.369 1.00 70.50 91 ASN A O 1
ATOM 762 N N . LEU A 1 92 ? 19.547 -13.614 13.727 1.00 71.69 92 LEU A N 1
ATOM 763 C CA . LEU A 1 92 ? 18.635 -13.013 12.752 1.00 71.69 92 LEU A CA 1
ATOM 764 C C . LEU A 1 92 ? 17.436 -13.921 12.433 1.00 71.69 92 LEU A C 1
ATOM 766 O O . LEU A 1 92 ? 16.299 -13.453 12.394 1.00 71.69 92 LEU A O 1
ATOM 770 N N . ALA A 1 93 ? 17.666 -15.222 12.227 1.00 75.56 93 ALA A N 1
ATOM 771 C CA . ALA A 1 93 ? 16.588 -16.178 11.978 1.00 75.56 93 ALA A CA 1
ATOM 772 C C . ALA A 1 93 ? 15.611 -16.257 13.165 1.00 75.56 93 ALA A C 1
ATOM 774 O O . ALA A 1 93 ? 14.396 -16.305 12.966 1.00 75.56 93 ALA A O 1
ATOM 775 N N . ASN A 1 94 ? 16.128 -16.200 14.394 1.00 78.19 94 ASN A N 1
ATOM 776 C CA . ASN A 1 94 ? 15.311 -16.180 15.604 1.00 78.19 94 ASN A CA 1
ATOM 777 C C . ASN A 1 94 ? 14.507 -14.879 15.744 1.00 78.19 94 ASN A C 1
ATOM 779 O O . ASN A 1 94 ? 13.310 -14.952 16.020 1.00 78.19 94 ASN A O 1
ATOM 783 N N . GLU A 1 95 ? 15.106 -13.708 15.488 1.00 74.88 95 GLU A N 1
ATOM 784 C CA . GLU A 1 95 ? 14.379 -12.426 15.471 1.00 74.88 95 GLU A CA 1
ATOM 785 C C . GLU A 1 95 ? 13.234 -12.447 14.445 1.00 74.88 95 GLU A C 1
ATOM 787 O O . GLU A 1 95 ? 12.110 -12.051 14.756 1.00 74.88 95 GLU A O 1
ATOM 792 N N . ILE A 1 96 ? 13.485 -12.971 13.240 1.00 75.81 96 ILE A N 1
ATOM 793 C CA . ILE A 1 96 ? 12.469 -13.120 12.188 1.00 75.81 96 ILE A CA 1
ATOM 794 C C . ILE A 1 96 ? 11.331 -14.041 12.646 1.00 75.81 96 ILE A C 1
ATOM 796 O O . ILE A 1 96 ? 10.159 -13.700 12.480 1.00 75.81 96 ILE A O 1
ATOM 800 N N . ASN A 1 97 ? 11.654 -15.197 13.228 1.00 80.94 97 ASN A N 1
ATOM 801 C CA . ASN A 1 97 ? 10.653 -16.150 13.705 1.00 80.94 97 ASN A CA 1
ATOM 802 C C . ASN A 1 97 ? 9.779 -15.548 14.812 1.00 80.94 97 ASN A C 1
ATOM 804 O O . ASN A 1 97 ? 8.558 -15.686 14.765 1.00 80.94 97 ASN A O 1
ATOM 808 N N . LEU A 1 98 ? 10.380 -14.828 15.763 1.00 77.62 98 LEU A N 1
ATOM 809 C CA . LEU A 1 98 ? 9.642 -14.130 16.817 1.00 77.62 98 LEU A CA 1
ATOM 810 C C . LEU A 1 98 ? 8.686 -13.079 16.237 1.00 77.62 98 LEU A C 1
ATOM 812 O O . LEU A 1 98 ? 7.531 -13.021 16.651 1.00 77.62 98 LEU A O 1
ATOM 816 N N . ALA A 1 99 ? 9.111 -12.336 15.210 1.00 71.44 99 ALA A N 1
ATOM 817 C CA . ALA A 1 99 ? 8.254 -11.383 14.497 1.00 71.44 99 ALA A CA 1
ATOM 818 C C . ALA A 1 99 ? 6.977 -12.016 13.932 1.00 71.44 99 ALA A C 1
ATOM 820 O O . ALA A 1 99 ? 5.915 -11.393 13.919 1.00 71.44 99 ALA A O 1
ATOM 821 N N . PHE A 1 100 ? 7.090 -13.240 13.408 1.00 70.00 100 PHE A N 1
ATOM 822 C CA . PHE A 1 100 ? 5.963 -13.971 12.832 1.00 70.00 100 PHE A CA 1
ATOM 823 C C . PHE A 1 100 ? 5.031 -14.564 13.890 1.00 70.00 100 PHE A C 1
ATOM 825 O O . PHE A 1 100 ? 3.860 -14.801 13.590 1.00 70.0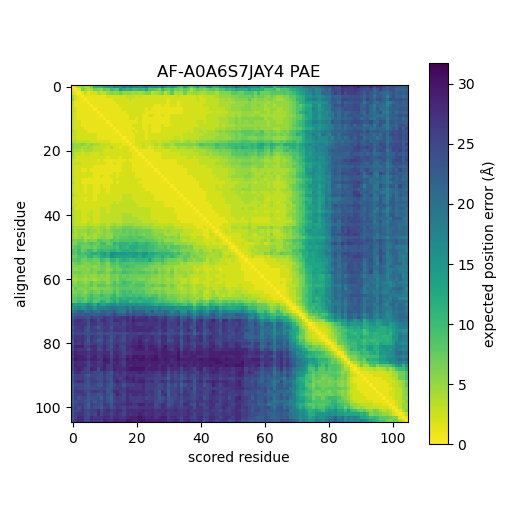0 100 PHE A O 1
ATOM 832 N N . LEU A 1 101 ? 5.538 -14.796 15.103 1.00 77.62 101 LEU A N 1
ATOM 833 C CA . LEU A 1 101 ? 4.772 -15.319 16.233 1.00 77.62 101 LEU A CA 1
ATOM 834 C C . LEU A 1 101 ? 4.036 -14.222 17.012 1.00 77.62 101 LEU A C 1
ATOM 836 O O . LEU A 1 101 ? 3.071 -14.528 17.715 1.00 77.62 101 LEU A O 1
ATOM 840 N N . GLU A 1 102 ? 4.445 -12.955 16.894 1.00 68.12 102 GLU A N 1
ATOM 841 C CA . GLU A 1 102 ? 3.709 -11.860 17.521 1.00 68.12 102 GLU A CA 1
ATOM 842 C C . GLU A 1 102 ? 2.307 -11.696 16.900 1.00 68.12 102 GLU A C 1
ATOM 844 O O . GLU A 1 102 ? 2.155 -11.680 15.671 1.00 68.12 102 GLU A O 1
ATOM 849 N N . PRO A 1 103 ? 1.252 -11.533 17.724 1.00 52.50 103 PRO A N 1
ATOM 850 C CA . PRO A 1 103 ? -0.101 -11.348 17.225 1.00 52.50 103 PRO A CA 1
ATOM 851 C C . PRO A 1 103 ? -0.173 -10.072 16.384 1.00 52.50 103 PRO A C 1
ATOM 853 O O . PRO A 1 103 ? 0.058 -8.962 16.872 1.00 52.50 103 PRO A O 1
ATOM 856 N N . GLN A 1 104 ? -0.514 -10.227 15.105 1.00 52.03 104 GLN A N 1
ATOM 857 C CA . GLN A 1 104 ? -0.674 -9.094 14.201 1.00 52.03 104 GLN A CA 1
ATOM 858 C C . GLN A 1 104 ? -1.888 -8.260 14.640 1.00 52.03 104 GLN A C 1
ATOM 860 O O . GLN A 1 104 ? -3.031 -8.684 14.479 1.00 52.03 104 GLN A O 1
ATOM 865 N N . LYS A 1 105 ? -1.618 -7.100 15.253 1.00 48.31 105 LYS A N 1
ATOM 866 C CA . LYS A 1 105 ? -2.620 -6.133 15.739 1.00 48.31 105 LYS A CA 1
ATOM 867 C C . LYS A 1 105 ? -3.378 -5.415 14.619 1.00 48.31 105 LYS A C 1
ATOM 869 O O . LYS A 1 105 ? -2.752 -5.058 13.595 1.00 48.31 105 LYS A O 1
#

Nearest PDB structures (foldseek):
  8xyv-assembly1_A  TM=4.561E-01  e=6.487E+00  synthetic construct

Sequence (105 aa):
MTGHLKHLIKCRQKALKDNCPTQFKFYRNQVNRERKRIKAKYYESKVKDLKNIEPKKWWSECKKLCGMSKPNINIASKLLDESQTIEDKVNLANEINLAFLEPQK

Radius of gyration: 18.83 Å; Cα contacts (8 Å, |Δi|>4): 43; chains: 1; bounding box: 48×26×41 Å

Secondary structure (DSSP, 8-state):
--HHHHHHHHHHHHHHHTT-HHHHHHHHHHHHHHHHHHHHHHIIIIITTHHHH-HHHHHHHHHHHTT-SPP---SHHHHT-TTS----HHHHHHHHHHHHHS---

Foldseek 3Di:
DDPVLVVLVVQLVVCVVVVNVVSNVVSVVVNVVVLVVVLVVCCVPPQVVCVPVPVVVSVVVVCVSVVVPDPPPQLVVVVPPPVDDCPDPPVNVVSVVVSVVPPDD

Organism: Paramuricea clavata (NCBI:txid317549)

pLDDT: mean 82.6, std 15.19, range [48.31, 98.06]

Solvent-accessible surface area (backbone atoms only — not comparable to full-atom values): 6166 Å² total; per-residue (Å²): 133,57,72,67,56,54,50,34,48,51,53,22,52,47,23,55,74,69,70,34,66,69,56,22,55,52,28,50,50,50,39,50,51,51,52,52,51,53,52,51,54,46,37,66,75,71,37,58,68,26,56,81,77,38,51,70,58,25,53,52,53,50,29,50,76,72,65,68,45,77,74,73,91,54,62,63,68,62,72,68,43,84,82,61,78,80,86,52,67,66,61,52,53,49,56,53,52,51,61,71,68,51,81,87,127